Protein AF-A0A940KQU1-F1 (afdb_monomer_lite)

Sequence (142 aa):
MKNVFLFITTLLSCQILFAQDTSVLKRAPYRLVLAVDKETTFEEQINETPYLYPNRSMQMYPGETVFLEVELSGTDIVSMKAVKEITKISSTLTLKFVQNAENGIHKSMMLTVQNPFPLQLEYQAMIFPFKAKKFVNTDVYP

Secondary structure (DSSP, 8-state):
-HHHHHHHHHHHTTS------TTS-EEPPEEEEEE-SSS-EEEEEEPSEESB-TTS-B---TT-EEEEEEEEETTEEEEEEEESS-S-GGGEEEEEEEEEEETTEEEEEEEEEE--SSSPPP--EEE--TTT-S-EEE----

Foldseek 3Di:
DVVVVVVVVVVVVVPDPPPPPPQFDWDDWDWDWAQADLVDIDIDTDHTDGQADPVRDGDDDAPDKWKWFFDDDPPDTPDIGTDPDDPDLLRIKIWHWHFDDDNSHTDDIDIDIDHSDPDDDDDFDWDCDPVVNDTDTDDDDD

Structure (mmCIF, N/CA/C/O backbone):
data_AF-A0A940KQU1-F1
#
_entry.id   AF-A0A940KQU1-F1
#
loop_
_atom_site.group_PDB
_atom_site.id
_atom_site.type_symbol
_atom_site.label_atom_id
_atom_site.label_alt_id
_atom_site.label_comp_id
_atom_site.label_asym_id
_atom_site.label_entity_id
_atom_site.label_seq_id
_atom_site.pdbx_PDB_ins_code
_atom_site.Cartn_x
_atom_site.Cartn_y
_atom_site.Cartn_z
_atom_site.occupancy
_atom_site.B_iso_or_equiv
_atom_site.auth_seq_id
_atom_site.auth_comp_id
_atom_site.auth_asym_id
_atom_site.auth_atom_id
_atom_site.pdbx_PDB_model_num
ATOM 1 N N . MET A 1 1 ? -56.535 -18.047 -9.959 1.00 53.31 1 MET A N 1
ATOM 2 C CA . MET A 1 1 ? -56.183 -16.613 -10.121 1.00 53.31 1 MET A CA 1
ATOM 3 C C . MET A 1 1 ? -55.450 -16.024 -8.912 1.00 53.31 1 MET A C 1
ATOM 5 O O . MET A 1 1 ? -54.481 -15.310 -9.117 1.00 53.31 1 MET A O 1
ATOM 9 N N . LYS A 1 2 ? -55.827 -16.364 -7.668 1.00 52.28 2 LYS A N 1
ATOM 10 C CA . LYS A 1 2 ? -55.194 -15.853 -6.430 1.00 52.28 2 LYS A CA 1
ATOM 11 C C . LYS A 1 2 ? -53.684 -16.163 -6.301 1.00 52.28 2 LYS A C 1
ATOM 13 O O . LYS A 1 2 ? -52.927 -15.327 -5.830 1.00 52.28 2 LYS A O 1
ATOM 18 N N . ASN A 1 3 ? -53.239 -17.316 -6.810 1.00 54.91 3 ASN A N 1
ATOM 19 C CA . ASN A 1 3 ? -51.840 -17.760 -6.702 1.00 54.91 3 ASN A CA 1
ATOM 20 C C . ASN A 1 3 ? -50.904 -17.132 -7.755 1.00 54.91 3 ASN A C 1
ATOM 22 O O . ASN A 1 3 ? -49.701 -17.079 -7.539 1.00 54.91 3 ASN A O 1
ATOM 26 N N . VAL A 1 4 ? -51.446 -16.617 -8.867 1.00 59.41 4 VAL A N 1
ATOM 27 C CA . VAL A 1 4 ? -50.659 -15.918 -9.906 1.00 59.41 4 VAL A CA 1
ATOM 28 C C . VAL A 1 4 ? -50.326 -14.495 -9.454 1.00 59.41 4 VAL A C 1
ATOM 30 O O . VAL A 1 4 ? -49.227 -14.007 -9.690 1.00 59.41 4 VAL A O 1
ATOM 33 N N . PHE A 1 5 ? -51.248 -13.858 -8.727 1.00 57.97 5 PHE A N 1
ATOM 34 C CA . PHE A 1 5 ? -51.038 -12.524 -8.170 1.00 57.97 5 PHE A CA 1
ATOM 35 C C . PHE A 1 5 ? -49.925 -12.516 -7.110 1.00 57.97 5 PHE A C 1
ATOM 37 O O . PHE A 1 5 ? -49.100 -11.609 -7.097 1.00 57.97 5 PHE A O 1
ATOM 44 N N . LEU A 1 6 ? -49.846 -13.576 -6.291 1.00 55.41 6 LEU A N 1
ATOM 45 C CA . LEU A 1 6 ? -48.810 -13.727 -5.264 1.00 55.41 6 LEU A CA 1
ATOM 46 C C . LEU A 1 6 ? -47.401 -13.809 -5.879 1.00 55.41 6 LEU A C 1
ATOM 48 O O . LEU A 1 6 ? -46.483 -13.153 -5.392 1.00 55.41 6 LEU A O 1
ATOM 52 N N . PHE A 1 7 ? -47.257 -14.550 -6.983 1.00 57.16 7 PHE A N 1
ATOM 53 C CA . PHE A 1 7 ? -45.986 -14.7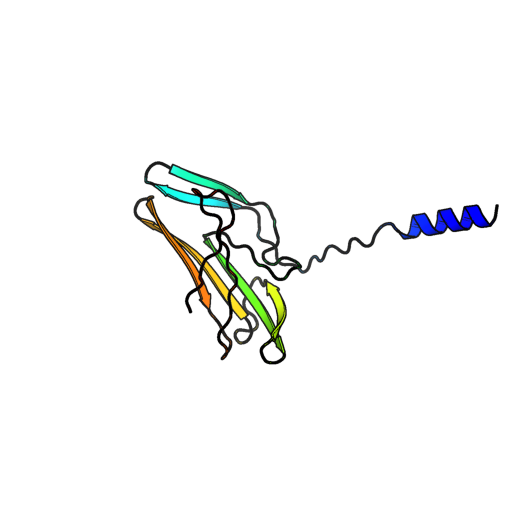40 -7.691 1.00 57.16 7 PHE A CA 1
ATOM 54 C C . PHE A 1 7 ? -45.469 -13.443 -8.333 1.00 57.16 7 PHE A C 1
ATOM 56 O O . PHE A 1 7 ? -44.276 -13.150 -8.282 1.00 57.16 7 PHE A O 1
ATOM 63 N N . ILE A 1 8 ? -46.373 -12.625 -8.884 1.00 59.09 8 ILE A N 1
ATOM 64 C CA . ILE A 1 8 ? -46.026 -11.323 -9.476 1.00 59.09 8 ILE A CA 1
ATOM 65 C C . ILE A 1 8 ? -45.571 -10.339 -8.389 1.00 59.09 8 ILE A C 1
ATOM 67 O O . ILE A 1 8 ? -44.599 -9.611 -8.589 1.00 59.09 8 ILE A O 1
ATOM 71 N N . THR A 1 9 ? -46.199 -10.361 -7.208 1.00 58.59 9 THR A N 1
ATOM 72 C CA . THR A 1 9 ? -45.769 -9.514 -6.084 1.00 58.59 9 THR A CA 1
ATOM 73 C C . THR A 1 9 ? -44.414 -9.917 -5.491 1.00 58.59 9 THR A C 1
ATOM 75 O O . THR A 1 9 ? -43.696 -9.041 -5.023 1.00 58.59 9 THR A O 1
ATOM 78 N N . THR A 1 10 ? -44.015 -11.197 -5.553 1.00 58.72 10 THR A N 1
ATOM 79 C CA . THR A 1 10 ? -42.702 -11.646 -5.033 1.00 58.72 10 THR A CA 1
ATOM 80 C C . THR A 1 10 ? -41.541 -11.339 -5.985 1.00 58.72 10 THR A C 1
ATOM 82 O O . THR A 1 10 ? -40.425 -11.095 -5.530 1.00 58.72 10 THR A O 1
ATOM 85 N N . LEU A 1 11 ? -41.782 -11.311 -7.303 1.00 55.91 11 LEU A N 1
ATOM 86 C CA . LEU A 1 11 ? -40.754 -10.925 -8.279 1.00 55.91 11 LEU A CA 1
ATOM 87 C C . LEU A 1 11 ? -40.446 -9.419 -8.256 1.00 55.91 11 LEU A C 1
ATOM 89 O O . LEU A 1 11 ? -39.313 -9.030 -8.536 1.00 55.91 11 LEU A O 1
ATOM 93 N N . LEU A 1 12 ? -41.420 -8.575 -7.893 1.00 55.09 12 LEU A N 1
ATOM 94 C CA . LEU A 1 12 ? -41.233 -7.121 -7.844 1.00 55.09 12 LEU A CA 1
ATOM 95 C C . LEU A 1 12 ? -40.420 -6.656 -6.622 1.00 55.09 12 LEU A C 1
ATOM 97 O O . LEU A 1 12 ? -39.755 -5.628 -6.691 1.00 55.09 12 LEU A O 1
ATOM 101 N N . SER A 1 13 ? -40.420 -7.420 -5.524 1.00 55.56 13 SER A N 1
ATOM 102 C CA . SER A 1 13 ? -39.665 -7.092 -4.303 1.00 55.56 13 SER A CA 1
ATOM 103 C C . SER A 1 13 ? -38.178 -7.458 -4.360 1.00 55.56 13 SER A C 1
ATOM 105 O O . SER A 1 13 ? -37.440 -7.137 -3.435 1.00 55.56 13 SER A O 1
ATOM 107 N N . CYS A 1 14 ? -37.722 -8.145 -5.413 1.00 53.66 14 CYS A N 1
ATOM 108 C CA . CYS A 1 14 ? -36.336 -8.612 -5.521 1.00 53.66 14 CYS A CA 1
ATOM 109 C C . CYS A 1 14 ? -35.413 -7.639 -6.279 1.00 53.66 14 CYS A C 1
ATOM 111 O O . CYS A 1 14 ? -34.246 -7.943 -6.523 1.00 53.66 14 CYS A O 1
ATOM 113 N N . GLN A 1 15 ? -35.927 -6.476 -6.675 1.00 55.94 15 GLN A N 1
ATOM 114 C CA . GLN A 1 15 ? -35.162 -5.442 -7.356 1.00 55.94 15 GLN A CA 1
ATOM 115 C C . GLN A 1 15 ? -34.825 -4.349 -6.332 1.00 55.94 15 GLN A C 1
ATOM 117 O O . GLN A 1 15 ? -35.716 -3.790 -5.705 1.00 55.94 15 GLN A O 1
ATOM 122 N N . ILE A 1 16 ? -33.546 -3.980 -6.254 1.00 59.50 16 ILE A N 1
ATOM 123 C CA . ILE A 1 16 ? -33.022 -2.777 -5.585 1.00 59.50 16 ILE A CA 1
ATOM 124 C C . ILE A 1 16 ? -32.721 -2.919 -4.078 1.00 59.50 16 ILE A C 1
ATOM 126 O O . ILE A 1 16 ? -33.259 -2.209 -3.237 1.00 59.50 16 ILE A O 1
ATOM 130 N N . LEU A 1 17 ? -31.721 -3.738 -3.745 1.00 48.84 17 LEU A N 1
ATOM 131 C CA . LEU A 1 17 ? -30.784 -3.402 -2.663 1.00 48.84 17 LEU A CA 1
ATOM 132 C C . LEU A 1 17 ? -29.345 -3.566 -3.168 1.00 48.84 17 LEU A C 1
ATOM 134 O O . LEU A 1 17 ? -28.564 -4.357 -2.654 1.00 48.84 17 LEU A O 1
ATOM 138 N N . PHE A 1 18 ? -28.979 -2.797 -4.196 1.00 55.56 18 PHE A N 1
ATOM 139 C CA . PHE A 1 18 ? -27.572 -2.470 -4.423 1.00 55.56 18 PHE A CA 1
ATOM 140 C C . PHE A 1 18 ? -27.236 -1.272 -3.538 1.00 55.56 18 PHE A C 1
ATOM 142 O O . PHE A 1 18 ? -27.177 -0.138 -4.008 1.00 55.56 18 PHE A O 1
ATOM 149 N N . ALA A 1 19 ? -27.065 -1.508 -2.237 1.00 51.62 19 ALA A N 1
ATOM 150 C CA . ALA A 1 19 ? -26.405 -0.530 -1.385 1.00 51.62 19 ALA A CA 1
ATOM 151 C C . ALA A 1 19 ? -24.937 -0.469 -1.833 1.00 51.62 19 ALA A C 1
ATOM 153 O O . ALA A 1 19 ? -24.110 -1.270 -1.403 1.00 51.62 19 ALA A O 1
ATOM 154 N N . GLN A 1 20 ? -24.624 0.418 -2.780 1.00 53.06 20 GLN A N 1
ATOM 155 C CA . GLN A 1 20 ? -23.238 0.770 -3.049 1.00 53.06 20 GLN A CA 1
ATOM 156 C C . GLN A 1 20 ? -22.738 1.511 -1.815 1.00 53.06 20 GLN A C 1
ATOM 158 O O . GLN A 1 20 ? -23.220 2.600 -1.511 1.00 53.06 20 GLN A O 1
ATOM 163 N N . ASP A 1 21 ? -21.820 0.893 -1.077 1.00 61.69 21 ASP A N 1
ATOM 164 C CA . ASP A 1 21 ? -21.191 1.525 0.072 1.00 61.69 21 ASP A CA 1
ATOM 165 C C . ASP A 1 21 ? -20.341 2.711 -0.410 1.00 61.69 21 ASP A C 1
ATOM 167 O O . ASP A 1 21 ? -19.203 2.564 -0.860 1.00 61.69 21 ASP A O 1
ATOM 171 N N . THR A 1 22 ? -20.926 3.908 -0.357 1.00 63.22 22 THR A N 1
ATOM 172 C CA . THR A 1 22 ? -20.265 5.164 -0.728 1.00 63.22 22 THR A CA 1
ATOM 173 C C . THR A 1 22 ? -19.213 5.592 0.293 1.00 63.22 22 THR A C 1
ATOM 175 O O . THR A 1 22 ? -18.523 6.583 0.063 1.00 63.22 22 THR A O 1
ATOM 178 N N . SER A 1 23 ? -19.087 4.890 1.426 1.00 71.25 23 SER A N 1
ATOM 179 C CA . SER A 1 23 ? -18.092 5.197 2.456 1.00 71.25 23 SER A CA 1
ATOM 180 C C . SER A 1 23 ? -16.701 4.639 2.137 1.00 71.25 23 SER A C 1
ATOM 182 O O . SER A 1 23 ? -15.717 5.062 2.751 1.00 71.25 23 SER A O 1
ATOM 184 N N . VAL A 1 24 ? -16.599 3.725 1.164 1.00 87.06 24 VAL A N 1
ATOM 185 C CA . VAL A 1 24 ? -15.324 3.134 0.754 1.00 87.06 24 VAL A CA 1
ATOM 186 C C . VAL A 1 24 ? -14.477 4.181 0.040 1.00 87.06 24 VAL A C 1
ATOM 188 O O . VAL A 1 24 ? -14.838 4.679 -1.027 1.00 87.06 24 VAL A O 1
ATOM 191 N N . LEU A 1 25 ? -13.310 4.483 0.609 1.00 93.50 25 LEU A N 1
ATOM 192 C CA . LEU A 1 25 ? -12.355 5.380 -0.023 1.00 93.50 25 LEU A CA 1
ATOM 193 C C . LEU A 1 25 ? -11.824 4.764 -1.322 1.00 93.50 25 LEU A C 1
ATOM 195 O O . LEU A 1 25 ? -11.236 3.676 -1.335 1.00 93.50 25 LEU A O 1
ATOM 199 N N . LYS A 1 26 ? -11.995 5.507 -2.413 1.00 94.62 26 LYS A N 1
ATOM 200 C CA . LYS A 1 26 ? -11.492 5.149 -3.737 1.00 94.62 26 LYS A CA 1
ATOM 201 C C . LYS A 1 26 ? -10.318 6.030 -4.137 1.00 94.62 26 LYS A C 1
ATOM 203 O O . LYS A 1 26 ? -10.251 7.202 -3.760 1.00 94.62 26 LYS A O 1
ATOM 208 N N . ARG A 1 27 ? -9.411 5.468 -4.935 1.00 94.06 27 ARG A N 1
ATOM 209 C CA . ARG A 1 27 ? -8.388 6.237 -5.642 1.00 94.06 27 ARG A CA 1
ATOM 210 C C . ARG A 1 27 ? -9.051 7.044 -6.752 1.00 94.06 27 ARG A C 1
ATOM 212 O O . ARG A 1 27 ? -9.899 6.514 -7.469 1.00 94.06 27 ARG A O 1
ATOM 219 N N . ALA A 1 28 ? -8.670 8.311 -6.885 1.00 94.12 28 ALA A N 1
ATOM 2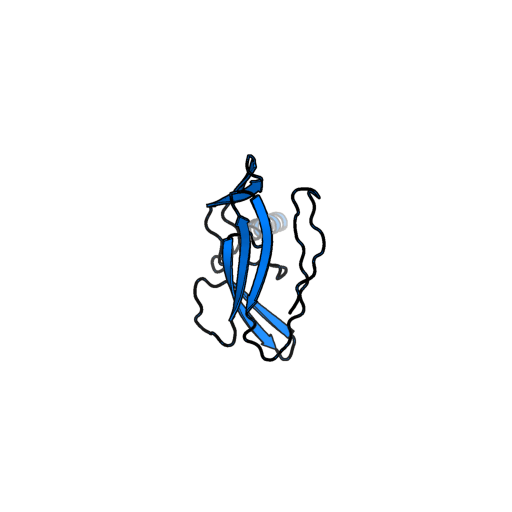20 C CA . ALA A 1 28 ? -9.050 9.105 -8.046 1.00 94.12 28 ALA A CA 1
ATOM 221 C C . ALA A 1 28 ? -8.366 8.529 -9.301 1.00 94.12 28 ALA A C 1
ATOM 223 O O . ALA A 1 28 ? -7.283 7.959 -9.171 1.00 94.12 28 ALA A O 1
ATOM 224 N N . PRO A 1 29 ? -8.943 8.667 -10.505 1.00 96.56 29 PRO A N 1
ATOM 225 C CA . PRO A 1 29 ? -8.276 8.251 -11.733 1.00 96.56 29 PRO A CA 1
ATOM 226 C C . PRO A 1 29 ? -6.967 9.017 -11.961 1.00 96.56 29 PRO A C 1
ATOM 228 O O . PRO A 1 29 ? -6.923 10.237 -11.797 1.00 96.56 29 PRO A O 1
ATOM 231 N N . TYR A 1 30 ? -5.913 8.321 -12.385 1.00 96.88 30 TYR A N 1
ATOM 232 C CA . TYR A 1 30 ? -4.638 8.945 -12.748 1.00 96.88 30 TYR A CA 1
ATOM 233 C C . TYR A 1 30 ? -3.860 8.094 -13.753 1.00 96.88 30 TYR A C 1
ATOM 235 O O . TYR A 1 30 ? -4.121 6.904 -13.926 1.00 96.88 30 TYR A O 1
ATOM 243 N N . ARG A 1 31 ? -2.891 8.719 -14.427 1.00 97.12 31 ARG A N 1
ATOM 244 C CA . ARG A 1 31 ? -1.952 8.017 -15.305 1.00 97.12 31 ARG A CA 1
ATOM 245 C C . ARG A 1 31 ? -0.751 7.556 -14.485 1.00 97.12 31 ARG A C 1
ATOM 247 O O . ARG A 1 31 ? 0.023 8.389 -14.012 1.00 97.12 31 ARG A O 1
ATOM 254 N N . LEU A 1 32 ? -0.608 6.248 -14.314 1.00 95.62 32 LEU A N 1
ATOM 255 C CA . LEU A 1 32 ? 0.578 5.641 -13.725 1.00 95.62 32 LEU A CA 1
ATOM 256 C C . LEU A 1 32 ? 1.708 5.690 -14.752 1.00 95.62 32 LEU A C 1
ATOM 258 O O . LEU A 1 32 ? 1.514 5.265 -15.885 1.00 95.62 32 LEU A O 1
ATOM 262 N N . VAL A 1 33 ? 2.873 6.196 -14.353 1.00 94.56 33 VAL A N 1
ATOM 263 C CA . VAL A 1 33 ? 4.081 6.232 -15.186 1.00 94.56 33 VAL A CA 1
ATOM 264 C C . VAL A 1 33 ? 5.232 5.669 -14.368 1.00 94.56 33 VAL A C 1
ATOM 266 O O . VAL A 1 33 ? 5.529 6.185 -13.292 1.00 94.56 33 VAL A O 1
ATOM 269 N N . LEU A 1 34 ? 5.872 4.616 -14.869 1.00 93.50 34 LEU A N 1
ATOM 270 C CA . LEU A 1 34 ? 6.994 3.952 -14.214 1.00 93.50 34 LEU A CA 1
ATOM 271 C C . LEU A 1 34 ? 8.204 3.931 -15.140 1.00 93.50 34 LEU A C 1
ATOM 273 O O . LEU A 1 34 ? 8.104 3.550 -16.305 1.00 93.50 34 LEU A O 1
ATOM 277 N N . ALA A 1 35 ? 9.365 4.279 -14.600 1.00 93.38 35 ALA A N 1
ATOM 278 C CA . ALA A 1 35 ? 10.637 4.094 -15.285 1.00 93.38 35 ALA A CA 1
ATOM 279 C C . ALA A 1 35 ? 10.938 2.595 -15.441 1.00 93.38 35 ALA A C 1
ATOM 281 O O . ALA A 1 35 ? 10.794 1.843 -14.473 1.00 93.38 35 ALA A O 1
ATOM 282 N N . VAL A 1 36 ? 11.373 2.155 -16.622 1.00 88.94 36 VAL A N 1
ATOM 283 C CA . VAL A 1 36 ? 11.856 0.783 -16.850 1.00 88.94 36 VAL A CA 1
ATOM 284 C C . VAL A 1 36 ? 13.350 0.845 -17.156 1.00 88.94 36 VAL A C 1
ATOM 286 O O . VAL A 1 36 ? 14.162 0.340 -16.376 1.00 88.94 36 VAL A O 1
ATOM 289 N N . ASP A 1 37 ? 13.720 1.565 -18.210 1.00 90.31 37 ASP A N 1
ATOM 290 C CA . ASP A 1 37 ? 15.096 1.904 -18.568 1.00 90.31 37 ASP A CA 1
ATOM 291 C C . ASP A 1 37 ? 15.156 3.301 -19.216 1.00 90.31 37 ASP A C 1
ATOM 293 O O . ASP A 1 37 ? 14.171 4.034 -19.230 1.00 90.31 37 ASP A O 1
ATOM 297 N N . LYS A 1 38 ? 16.325 3.696 -19.736 1.00 89.44 38 LYS A N 1
ATOM 298 C CA . LYS A 1 38 ? 16.538 5.042 -20.296 1.00 89.44 38 LYS A CA 1
ATOM 299 C C . LYS A 1 38 ? 15.592 5.398 -21.446 1.00 89.44 38 LYS A C 1
ATOM 301 O O . LYS A 1 38 ? 15.395 6.584 -21.696 1.00 89.44 38 LYS A O 1
ATOM 306 N N . GLU A 1 39 ? 15.080 4.405 -22.165 1.00 89.94 39 GLU A N 1
ATOM 307 C CA . GLU A 1 39 ? 14.300 4.602 -23.388 1.00 89.94 39 GLU A CA 1
ATOM 308 C C . GLU A 1 39 ? 12.835 4.209 -23.201 1.00 89.94 39 GLU A C 1
ATOM 310 O O . GLU A 1 39 ? 11.971 4.682 -23.940 1.00 89.94 39 GLU A O 1
ATOM 315 N N . THR A 1 40 ? 12.542 3.365 -22.208 1.00 90.44 40 THR A N 1
ATOM 316 C CA . THR A 1 40 ? 11.212 2.806 -21.996 1.00 90.44 40 THR A CA 1
ATOM 317 C C . THR A 1 40 ? 10.618 3.208 -20.651 1.00 90.44 40 THR A C 1
ATOM 319 O O . THR A 1 40 ? 11.207 3.061 -19.575 1.00 90.44 40 THR A O 1
ATOM 322 N N . THR A 1 41 ? 9.379 3.685 -20.718 1.00 92.69 41 THR A N 1
ATOM 323 C CA . THR A 1 41 ? 8.493 3.848 -19.571 1.00 92.69 41 THR A CA 1
ATOM 324 C C . THR A 1 41 ? 7.324 2.890 -19.708 1.00 92.69 41 THR A C 1
ATOM 326 O O . THR A 1 41 ? 6.860 2.579 -20.806 1.00 92.69 41 THR A O 1
ATOM 329 N N . PHE A 1 42 ? 6.841 2.404 -18.573 1.00 90.94 42 PHE A N 1
ATOM 330 C CA . PHE A 1 42 ? 5.526 1.802 -18.516 1.00 90.94 42 PHE A CA 1
ATOM 331 C C . PHE A 1 42 ? 4.498 2.871 -18.190 1.00 90.94 42 PHE A C 1
ATOM 333 O O . PHE A 1 42 ? 4.705 3.668 -17.273 1.00 90.94 42 PHE A O 1
ATOM 340 N N . GLU A 1 43 ? 3.374 2.834 -18.894 1.00 94.62 43 GLU A N 1
ATOM 341 C CA . GLU A 1 43 ? 2.246 3.702 -18.620 1.00 94.62 43 GLU A CA 1
ATOM 342 C C . GLU A 1 43 ? 0.943 2.914 -18.586 1.00 94.62 43 GLU A C 1
ATOM 344 O O . GLU A 1 43 ? 0.699 2.056 -19.436 1.00 94.62 43 GLU A O 1
ATOM 349 N N . GLU A 1 44 ? 0.089 3.239 -17.622 1.00 93.62 44 GLU A N 1
ATOM 350 C CA . GLU A 1 44 ? -1.253 2.675 -17.527 1.00 93.62 44 GLU A CA 1
ATOM 351 C C . GLU A 1 44 ? -2.235 3.716 -16.999 1.00 93.62 44 GLU A C 1
ATOM 353 O O . GLU A 1 44 ? -1.928 4.498 -16.096 1.00 93.62 44 GLU A O 1
ATOM 358 N N . GLN A 1 45 ? -3.439 3.730 -17.569 1.00 97.31 45 GLN A N 1
ATOM 359 C CA . GLN A 1 45 ? -4.530 4.533 -17.041 1.00 97.31 45 GLN A CA 1
ATOM 360 C C . GLN A 1 45 ? -5.192 3.779 -15.890 1.00 97.31 45 GLN A C 1
ATOM 362 O O . GLN A 1 45 ? -5.894 2.791 -16.102 1.00 97.31 45 GLN A O 1
ATOM 367 N N . ILE A 1 46 ? -5.014 4.281 -14.672 1.00 96.38 46 ILE A N 1
ATOM 368 C CA . ILE A 1 46 ? -5.688 3.749 -13.494 1.00 96.38 46 ILE A CA 1
ATOM 369 C C . ILE A 1 46 ? -7.047 4.433 -13.380 1.00 96.38 46 ILE A C 1
ATOM 371 O O . ILE A 1 46 ? -7.147 5.660 -13.295 1.00 96.38 46 ILE A O 1
ATOM 375 N N . ASN A 1 47 ? -8.107 3.630 -13.422 1.00 96.44 47 ASN A N 1
ATOM 376 C CA . ASN A 1 47 ? -9.478 4.097 -13.239 1.00 96.44 47 ASN A CA 1
ATOM 377 C C . ASN A 1 47 ? -9.823 4.220 -11.750 1.00 96.44 47 ASN A C 1
ATOM 379 O O . ASN A 1 47 ? -9.160 3.635 -10.886 1.00 96.44 47 ASN A O 1
ATOM 383 N N . GLU A 1 48 ? -10.906 4.941 -11.453 1.00 95.31 48 GLU A N 1
ATOM 384 C CA . GLU A 1 48 ? -11.432 5.035 -10.091 1.00 95.31 48 GLU A CA 1
ATOM 385 C C . GLU A 1 48 ? -11.713 3.636 -9.540 1.00 95.31 48 GLU A C 1
ATOM 387 O O . GLU A 1 48 ? -12.507 2.875 -10.092 1.00 95.31 48 GLU A O 1
ATOM 392 N N . THR A 1 49 ? -11.051 3.294 -8.441 1.00 94.69 49 THR A N 1
ATOM 393 C CA . THR A 1 49 ? -11.120 1.957 -7.849 1.00 94.69 49 THR A CA 1
ATOM 394 C C . THR A 1 49 ? -10.887 2.032 -6.334 1.00 94.69 49 THR A C 1
ATOM 396 O O . THR A 1 49 ? -10.179 2.920 -5.862 1.00 94.69 49 THR A O 1
ATOM 399 N N . PRO A 1 50 ? -11.477 1.146 -5.519 1.00 95.06 50 PRO A N 1
ATOM 400 C CA . PRO A 1 50 ? -11.207 1.106 -4.080 1.00 95.06 50 PRO A CA 1
ATOM 401 C C . PRO A 1 50 ? -9.736 0.821 -3.757 1.00 95.06 50 PRO A C 1
ATOM 403 O O . PRO A 1 50 ? -9.085 0.039 -4.456 1.00 95.06 50 PRO A O 1
ATOM 406 N N . TYR A 1 51 ? -9.223 1.404 -2.669 1.00 95.19 51 TYR A N 1
ATOM 407 C CA . TYR A 1 51 ? -7.929 0.985 -2.113 1.00 95.19 51 TYR A CA 1
ATOM 408 C C . TYR A 1 51 ? -8.027 -0.376 -1.416 1.00 95.19 51 TYR A C 1
ATOM 410 O O . TYR A 1 51 ? -7.168 -1.234 -1.611 1.00 95.19 51 TYR A O 1
ATOM 418 N N . LEU A 1 52 ? -9.091 -0.564 -0.631 1.00 94.12 52 LEU A N 1
ATOM 419 C CA . LEU A 1 52 ? -9.374 -1.767 0.146 1.00 94.12 52 LEU A CA 1
ATOM 420 C C . LEU A 1 52 ? -10.569 -2.514 -0.460 1.00 94.12 52 LEU A C 1
ATOM 422 O O . LEU A 1 52 ? -11.620 -1.917 -0.702 1.00 94.12 52 LEU A O 1
ATOM 426 N N . TYR A 1 53 ? -10.411 -3.814 -0.686 1.00 91.38 53 TYR A N 1
ATOM 427 C CA . TYR A 1 53 ? -11.446 -4.688 -1.234 1.00 91.38 53 TYR A CA 1
ATOM 428 C C . TYR A 1 53 ? -12.234 -5.412 -0.124 1.00 91.38 53 TYR A C 1
ATOM 430 O O . TYR A 1 53 ? -11.730 -5.564 0.991 1.00 91.38 53 TYR A O 1
ATOM 438 N N . PRO A 1 54 ? -13.448 -5.932 -0.411 1.00 87.81 54 PRO A N 1
ATOM 439 C CA . PRO A 1 54 ? -14.286 -6.610 0.589 1.00 87.81 54 PRO A CA 1
ATOM 440 C C . PRO A 1 54 ? -13.629 -7.822 1.264 1.00 87.81 54 PRO A C 1
ATOM 442 O O . PRO A 1 54 ? -13.924 -8.137 2.412 1.00 87.81 54 PRO A O 1
ATOM 445 N N . ASN A 1 55 ? -12.700 -8.485 0.572 1.00 89.19 55 ASN A N 1
ATOM 446 C CA . ASN A 1 55 ? -11.910 -9.594 1.109 1.00 89.19 55 ASN A CA 1
ATOM 447 C C . ASN A 1 55 ? -10.745 -9.134 2.003 1.00 89.19 55 ASN A C 1
ATOM 449 O O . ASN A 1 55 ? -9.843 -9.931 2.252 1.00 89.19 55 ASN A O 1
ATOM 453 N N . ARG A 1 56 ? -10.730 -7.865 2.443 1.00 87.69 56 ARG A N 1
ATOM 454 C CA . ARG A 1 56 ? -9.689 -7.278 3.298 1.00 87.69 56 ARG A CA 1
ATOM 455 C C . ARG A 1 56 ? -8.307 -7.179 2.639 1.00 87.69 56 ARG A C 1
ATOM 457 O O . ARG A 1 56 ? -7.333 -6.881 3.319 1.00 87.69 56 ARG A O 1
ATOM 464 N N . SER A 1 57 ? -8.220 -7.376 1.322 1.00 91.75 57 SER A N 1
ATOM 465 C CA . SER A 1 57 ? -6.987 -7.152 0.564 1.00 91.75 57 SER A CA 1
ATOM 466 C C . SER A 1 57 ? -6.874 -5.701 0.099 1.00 91.75 57 SER A C 1
ATOM 468 O O . SER A 1 57 ? -7.877 -5.043 -0.187 1.00 91.75 57 SER A O 1
ATOM 470 N N . MET A 1 58 ? -5.642 -5.208 0.007 1.00 93.06 58 MET A N 1
ATOM 471 C CA . MET A 1 58 ? -5.324 -3.882 -0.515 1.00 93.06 58 MET A CA 1
ATOM 472 C C . MET A 1 58 ? -4.505 -4.023 -1.795 1.00 93.06 58 MET A C 1
ATOM 474 O O . MET A 1 58 ? -3.592 -4.844 -1.866 1.00 93.06 58 MET A O 1
ATOM 478 N N . GLN A 1 59 ? -4.813 -3.197 -2.792 1.00 93.81 59 GLN A N 1
ATOM 479 C CA . GLN A 1 59 ? -3.969 -3.035 -3.974 1.00 93.81 59 GLN A CA 1
ATOM 480 C C . GLN A 1 59 ? -3.314 -1.663 -3.930 1.00 93.81 59 GLN A C 1
ATOM 482 O O . GLN A 1 59 ? -3.991 -0.663 -3.688 1.00 93.81 59 GLN A O 1
ATOM 487 N N . MET A 1 60 ? -2.011 -1.631 -4.194 1.00 94.31 60 MET A N 1
ATOM 488 C CA . MET A 1 60 ? -1.238 -0.400 -4.271 1.00 94.31 60 MET A CA 1
ATOM 489 C C . MET A 1 60 ? -0.447 -0.337 -5.572 1.00 94.31 60 MET A C 1
ATOM 491 O O . MET A 1 60 ? 0.058 -1.352 -6.058 1.00 94.31 60 MET A O 1
ATOM 495 N N . TYR A 1 61 ? -0.299 0.872 -6.091 1.00 95.25 61 TYR A N 1
ATOM 496 C CA . TYR A 1 61 ? 0.560 1.206 -7.218 1.00 95.25 61 TYR A CA 1
ATOM 497 C C . TYR A 1 61 ? 1.725 2.089 -6.750 1.00 95.25 61 TYR A C 1
ATOM 499 O O . TYR A 1 61 ? 1.593 2.820 -5.763 1.00 95.25 61 TYR A O 1
ATOM 507 N N . PRO A 1 62 ? 2.890 2.046 -7.422 1.00 94.06 62 PRO A N 1
ATOM 508 C CA . PRO A 1 62 ? 4.005 2.897 -7.032 1.00 94.06 62 PRO A CA 1
ATOM 509 C C . PRO A 1 62 ? 3.633 4.384 -7.134 1.00 94.06 62 PRO A C 1
ATOM 511 O O . PRO A 1 62 ? 2.993 4.812 -8.092 1.00 94.06 62 PRO A O 1
ATOM 514 N N . GLY A 1 63 ? 4.054 5.162 -6.139 1.00 94.31 63 GLY A N 1
ATOM 515 C CA . GLY A 1 63 ? 3.692 6.566 -5.943 1.00 94.31 63 GLY A CA 1
ATOM 516 C C . GLY A 1 63 ? 2.574 6.781 -4.918 1.00 94.31 63 GLY A C 1
ATOM 517 O O . GLY A 1 63 ? 2.395 7.906 -4.453 1.00 94.31 63 GLY A O 1
ATOM 518 N N . GLU A 1 64 ? 1.846 5.733 -4.522 1.00 96.12 64 GLU A N 1
ATOM 519 C CA . GLU A 1 64 ? 0.736 5.860 -3.577 1.00 96.12 64 GLU A CA 1
ATOM 520 C C . GLU A 1 64 ? 1.205 5.893 -2.110 1.00 96.12 64 GLU A C 1
ATOM 522 O O . GLU A 1 64 ? 2.113 5.169 -1.688 1.00 96.12 64 GLU A O 1
ATOM 527 N N . THR A 1 65 ? 0.525 6.724 -1.313 1.00 96.75 65 THR A N 1
ATOM 528 C CA . THR A 1 65 ? 0.513 6.655 0.155 1.00 96.75 65 THR A CA 1
ATOM 529 C C . THR A 1 65 ? -0.918 6.400 0.606 1.00 96.75 65 THR A C 1
ATOM 531 O O . THR A 1 65 ? -1.821 7.137 0.211 1.00 96.75 65 THR A O 1
ATOM 534 N N . VAL A 1 66 ? -1.127 5.367 1.417 1.00 96.75 66 VAL A N 1
ATOM 535 C CA . VAL A 1 66 ? -2.444 4.962 1.918 1.00 96.75 66 VAL A CA 1
ATOM 536 C C . VAL A 1 66 ? -2.414 4.921 3.439 1.00 96.75 66 VAL A C 1
ATOM 538 O O . VAL A 1 66 ? -1.506 4.346 4.039 1.00 96.75 66 VAL A O 1
ATOM 541 N N . PHE A 1 67 ? -3.435 5.509 4.056 1.00 97.44 67 PHE A N 1
ATOM 542 C CA . PHE A 1 67 ? -3.669 5.425 5.492 1.00 97.44 67 PHE A CA 1
ATOM 543 C C . PHE A 1 67 ? -4.779 4.417 5.753 1.00 97.44 67 PHE A C 1
ATOM 545 O O . PHE A 1 67 ? -5.873 4.530 5.196 1.00 97.44 67 PHE A O 1
ATOM 552 N N . LEU A 1 68 ? -4.492 3.422 6.582 1.00 96.25 68 LEU A N 1
ATOM 553 C CA . LEU A 1 68 ? -5.415 2.343 6.898 1.00 96.25 68 LEU A CA 1
ATOM 554 C C . LEU A 1 68 ? -5.712 2.376 8.394 1.00 96.25 68 LEU A C 1
ATOM 556 O O . LEU A 1 68 ? -4.866 2.013 9.207 1.00 96.25 68 LEU A O 1
ATOM 560 N N . GLU A 1 69 ? -6.905 2.835 8.755 1.00 96.31 69 GLU A N 1
ATOM 561 C CA . GLU A 1 69 ? -7.426 2.684 10.110 1.00 96.31 69 GLU A CA 1
ATOM 562 C C . GLU A 1 69 ? -7.764 1.214 10.353 1.00 96.31 69 GLU A C 1
ATOM 564 O O . GLU A 1 69 ? -8.448 0.582 9.545 1.00 96.31 69 GLU A O 1
ATOM 569 N N . VAL A 1 70 ? -7.260 0.674 11.456 1.00 95.56 70 VAL A N 1
ATOM 570 C CA . VAL A 1 70 ? -7.390 -0.734 11.824 1.00 95.56 70 VAL A CA 1
ATOM 571 C C . VAL A 1 70 ? -7.955 -0.824 13.234 1.00 95.56 70 VAL A C 1
ATOM 573 O O . VAL A 1 70 ? -7.464 -0.174 14.157 1.00 95.56 70 VAL A O 1
ATOM 576 N N . GLU A 1 71 ? -8.975 -1.660 13.403 1.00 95.06 71 GLU A N 1
ATOM 577 C CA . GLU A 1 71 ? -9.497 -2.025 14.718 1.00 95.06 71 GLU A CA 1
ATOM 578 C C . GLU A 1 71 ? -9.017 -3.430 15.070 1.00 95.06 71 GLU A C 1
ATOM 580 O O . GLU A 1 71 ? -9.158 -4.368 14.275 1.00 95.06 71 GLU A O 1
ATOM 585 N N . LEU A 1 72 ? -8.455 -3.562 16.271 1.00 94.19 72 LEU A N 1
ATOM 586 C CA . LEU A 1 72 ? -7.948 -4.819 16.804 1.00 94.19 72 LEU A CA 1
ATOM 587 C C . LEU A 1 72 ? -8.867 -5.353 17.902 1.00 94.19 72 LEU A C 1
ATOM 589 O O . LEU A 1 72 ? -9.359 -4.594 18.738 1.00 94.19 72 LEU A O 1
ATOM 593 N N . SER A 1 73 ? -9.030 -6.671 17.936 1.00 94.75 73 SER A N 1
ATOM 594 C CA . SER A 1 73 ? -9.565 -7.406 19.081 1.00 94.75 73 SER A CA 1
ATOM 595 C C . SER A 1 73 ? -8.503 -8.400 19.538 1.00 94.75 73 SER A C 1
ATOM 597 O O . SER A 1 73 ? -8.345 -9.468 18.954 1.00 94.75 73 SER A O 1
ATOM 599 N N . GLY A 1 74 ? -7.731 -8.028 20.561 1.00 92.69 74 GLY A N 1
ATOM 600 C CA . GLY A 1 74 ? -6.533 -8.778 20.939 1.00 92.69 74 GLY A CA 1
ATOM 601 C C . GLY A 1 74 ? -5.458 -8.664 19.856 1.00 92.69 74 GLY A C 1
ATOM 602 O O . GLY A 1 74 ? -4.988 -7.563 19.576 1.00 92.69 74 GLY A O 1
ATOM 603 N N . THR A 1 75 ? -5.077 -9.792 19.259 1.00 92.62 75 THR A N 1
ATOM 604 C CA . THR A 1 75 ? -4.105 -9.865 18.153 1.00 92.62 75 THR A CA 1
ATOM 605 C C . THR A 1 75 ? -4.754 -9.820 16.771 1.00 92.62 75 THR A C 1
ATOM 607 O O . THR A 1 75 ? -4.046 -9.705 15.775 1.00 92.62 75 THR A O 1
ATOM 610 N N . ASP A 1 76 ? -6.084 -9.899 16.699 1.00 93.00 76 ASP A N 1
ATOM 611 C CA . ASP A 1 76 ? -6.799 -10.058 15.437 1.00 93.00 76 ASP A CA 1
ATOM 612 C C . ASP A 1 76 ? -7.295 -8.723 14.887 1.00 93.00 76 ASP A C 1
ATOM 614 O O . ASP A 1 76 ? -7.891 -7.910 15.601 1.00 93.00 76 ASP A O 1
ATOM 618 N N . ILE A 1 77 ? -7.122 -8.529 13.580 1.00 92.81 77 ILE A N 1
ATOM 619 C CA . ILE A 1 77 ? -7.724 -7.416 12.846 1.00 92.81 77 ILE A CA 1
ATOM 620 C C . ILE A 1 77 ? -9.212 -7.709 12.625 1.00 92.81 77 ILE A C 1
ATOM 622 O O . ILE A 1 77 ? -9.587 -8.574 11.823 1.00 92.81 77 ILE A O 1
ATOM 626 N N . VAL A 1 78 ? -10.083 -6.957 13.298 1.00 93.56 78 VAL A N 1
ATOM 627 C CA . VAL A 1 78 ? -11.542 -7.114 13.167 1.00 93.56 78 VAL A CA 1
ATOM 628 C C . VAL A 1 78 ? -12.138 -6.189 12.114 1.00 93.56 78 VAL A C 1
ATOM 630 O O . VAL A 1 78 ? -13.096 -6.587 11.447 1.00 93.56 78 VAL A O 1
ATOM 633 N N . SER A 1 79 ? -11.536 -5.016 11.899 1.00 92.12 79 SER A N 1
ATOM 634 C CA . SER A 1 79 ? -11.977 -4.030 10.909 1.00 92.12 79 SER A CA 1
ATOM 635 C C . SER A 1 79 ? -10.794 -3.301 10.276 1.00 92.12 79 SER A C 1
ATOM 637 O O . SER A 1 79 ? -9.763 -3.096 10.917 1.00 92.12 79 SER A O 1
ATOM 639 N N . MET A 1 80 ? -10.957 -2.906 9.012 1.00 93.62 80 MET A N 1
ATOM 640 C CA . MET A 1 80 ? -9.999 -2.093 8.267 1.00 93.62 80 MET A CA 1
ATOM 641 C C . MET A 1 80 ? -10.730 -1.072 7.406 1.00 93.62 80 MET A C 1
ATOM 643 O O . MET A 1 80 ? -11.714 -1.403 6.741 1.00 93.62 80 MET A O 1
ATOM 647 N N . LYS A 1 81 ? -10.219 0.157 7.378 1.00 94.19 81 LYS A N 1
ATOM 648 C CA . LYS A 1 81 ? -10.793 1.256 6.605 1.00 94.19 81 LYS A CA 1
ATOM 649 C C . LYS A 1 81 ? -9.699 2.150 6.039 1.00 94.19 81 LYS A C 1
ATOM 651 O O . LYS A 1 81 ? -8.908 2.722 6.782 1.00 94.19 81 LYS A O 1
ATOM 656 N N . ALA A 1 82 ? -9.666 2.298 4.718 1.00 95.44 82 ALA A N 1
ATOM 657 C CA . ALA A 1 82 ? -8.800 3.286 4.086 1.00 95.44 82 ALA A CA 1
ATOM 658 C C . ALA A 1 82 ? -9.353 4.698 4.341 1.00 95.44 82 ALA A C 1
ATOM 660 O O . ALA A 1 82 ? -10.548 4.942 4.144 1.00 95.44 82 ALA A O 1
ATOM 661 N N . VAL A 1 83 ? -8.497 5.622 4.777 1.00 95.38 83 VAL A N 1
ATOM 662 C CA . VAL A 1 83 ? -8.872 7.001 5.121 1.00 95.38 83 VAL A CA 1
ATOM 663 C C . VAL A 1 83 ? -7.997 8.019 4.396 1.00 95.38 83 VAL A C 1
ATOM 665 O O . VAL A 1 83 ? -6.865 7.738 4.013 1.00 95.38 83 VAL A O 1
ATOM 668 N N . LYS A 1 84 ? -8.554 9.211 4.156 1.00 94.25 84 LYS A N 1
ATOM 669 C CA . LYS A 1 84 ? -7.873 10.285 3.416 1.00 94.25 84 LYS A CA 1
ATOM 670 C C . LYS A 1 84 ? -6.801 10.982 4.257 1.00 94.25 84 LYS A C 1
ATOM 672 O O . LYS A 1 84 ? -5.806 11.451 3.717 1.00 94.25 84 LYS A O 1
ATOM 677 N N . GLU A 1 85 ? -7.018 11.049 5.564 1.00 95.00 85 GLU A N 1
ATOM 678 C CA . GLU A 1 85 ? -6.148 11.717 6.525 1.00 95.00 85 GLU A CA 1
ATOM 679 C C . GLU A 1 85 ? -6.126 10.943 7.843 1.00 95.00 85 GLU A C 1
ATOM 681 O O . GLU A 1 85 ? -7.066 10.216 8.167 1.00 95.00 85 GLU A O 1
ATOM 686 N N . ILE A 1 86 ? -5.036 11.088 8.595 1.00 96.12 86 ILE A N 1
ATOM 687 C CA . ILE A 1 86 ? -4.850 10.396 9.869 1.00 96.12 86 ILE A CA 1
ATOM 688 C C . ILE A 1 86 ? -5.574 11.177 10.965 1.00 96.12 86 ILE A C 1
ATOM 690 O O . ILE A 1 86 ? -5.116 12.240 11.377 1.00 96.12 86 ILE A O 1
ATOM 694 N N . THR A 1 87 ? -6.674 10.622 11.477 1.00 95.06 87 THR A N 1
ATOM 695 C CA . THR A 1 87 ? -7.376 11.178 12.649 1.00 95.06 87 THR A CA 1
ATOM 696 C C . THR A 1 87 ? -6.999 10.468 13.955 1.00 95.06 87 THR A C 1
ATOM 698 O O . THR A 1 87 ? -7.087 11.060 15.030 1.00 95.06 87 THR A O 1
ATOM 701 N N . LYS A 1 88 ? -6.532 9.211 13.872 1.00 94.62 88 LYS A N 1
ATOM 702 C CA . LYS A 1 88 ? -6.194 8.348 15.015 1.00 94.62 88 LYS A CA 1
ATOM 703 C C . LYS A 1 88 ? -4.838 7.660 14.828 1.00 94.62 88 LYS A C 1
ATOM 705 O O . LYS A 1 88 ? -4.763 6.498 14.448 1.00 94.62 88 LYS A O 1
ATOM 710 N N . ILE A 1 89 ? -3.753 8.364 15.149 1.00 94.62 89 ILE A N 1
ATOM 711 C CA . ILE A 1 89 ? -2.369 7.897 14.920 1.00 94.62 89 ILE A CA 1
ATOM 712 C C . ILE A 1 89 ? -2.106 6.495 15.499 1.00 94.62 89 ILE A C 1
ATOM 714 O O . ILE A 1 89 ? -1.479 5.671 14.842 1.00 94.62 89 ILE A O 1
ATOM 718 N N . SER A 1 90 ? -2.611 6.196 16.700 1.00 96.06 90 SER A N 1
ATOM 719 C CA . SER A 1 90 ? -2.380 4.914 17.386 1.00 96.06 90 SER A CA 1
ATOM 720 C C . SER A 1 90 ? -3.091 3.711 16.756 1.00 96.06 90 SER A C 1
ATOM 722 O O . SER A 1 90 ? -2.828 2.580 17.154 1.00 96.06 90 SER A O 1
ATOM 724 N N . SER A 1 91 ? -3.991 3.935 15.797 1.00 96.50 91 SER A N 1
ATOM 725 C CA . SER A 1 91 ? -4.751 2.887 15.110 1.00 96.50 91 SER A CA 1
ATOM 726 C C . SER A 1 91 ? -4.665 2.994 13.588 1.00 96.50 91 SER A C 1
ATOM 728 O O . SER A 1 91 ? -5.500 2.423 12.892 1.00 96.50 91 SER A O 1
ATOM 730 N N . THR A 1 92 ? -3.700 3.747 13.053 1.00 97.69 92 THR A N 1
ATOM 731 C CA . THR A 1 92 ? -3.562 3.961 11.608 1.00 97.69 92 THR A CA 1
ATOM 732 C C . THR A 1 92 ? -2.222 3.453 11.091 1.00 97.69 92 THR A C 1
ATOM 734 O O . THR A 1 92 ? -1.170 4.004 11.410 1.00 97.69 92 THR A O 1
ATOM 737 N N . LEU A 1 93 ? -2.263 2.433 10.233 1.00 95.94 93 LEU A N 1
ATOM 738 C CA . LEU A 1 93 ? -1.116 2.034 9.423 1.00 95.94 93 LEU A CA 1
ATOM 739 C C . LEU A 1 93 ? -0.880 3.060 8.321 1.00 95.94 93 LEU A C 1
ATOM 741 O O 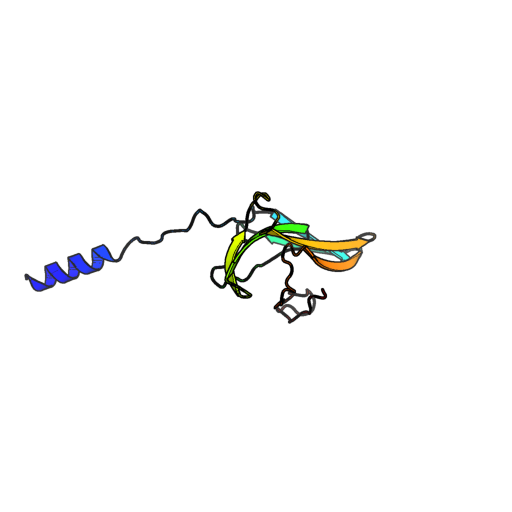. LEU A 1 93 ? -1.824 3.493 7.658 1.00 95.94 93 LEU A O 1
ATOM 745 N N . THR A 1 94 ? 0.384 3.405 8.087 1.00 96.69 94 THR A N 1
ATOM 746 C CA . THR A 1 94 ? 0.773 4.194 6.913 1.00 96.69 94 THR A CA 1
ATO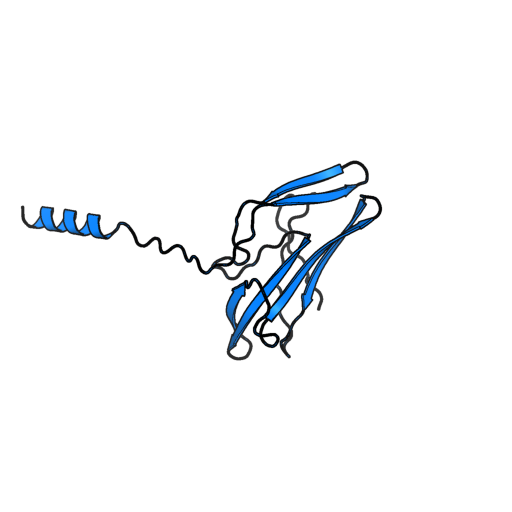M 747 C C . THR A 1 94 ? 1.537 3.306 5.949 1.00 96.69 94 THR A C 1
ATOM 749 O O . THR A 1 94 ? 2.621 2.827 6.275 1.00 96.69 94 THR A O 1
ATOM 752 N N . LEU A 1 95 ? 0.974 3.089 4.763 1.00 95.12 95 LEU A N 1
ATOM 753 C CA . LEU A 1 95 ? 1.597 2.323 3.693 1.00 95.12 95 LEU A CA 1
ATOM 754 C C . LEU A 1 95 ? 2.067 3.283 2.606 1.00 95.12 95 LEU A C 1
ATOM 756 O O . LEU A 1 95 ? 1.293 4.110 2.127 1.00 95.12 95 LEU A O 1
ATOM 760 N N . LYS A 1 96 ? 3.325 3.168 2.191 1.00 95.81 96 LYS A N 1
ATOM 761 C CA . LYS A 1 96 ? 3.907 3.989 1.128 1.00 95.81 96 LYS A CA 1
ATOM 762 C C . LYS A 1 96 ? 4.608 3.092 0.126 1.00 95.81 96 LYS A C 1
ATOM 764 O O . LYS A 1 96 ? 5.561 2.408 0.490 1.00 95.81 96 LYS A O 1
ATOM 769 N N . PHE A 1 97 ? 4.166 3.113 -1.127 1.00 94.12 97 PHE A N 1
ATOM 770 C CA . PHE A 1 97 ? 4.777 2.317 -2.186 1.00 94.12 97 PHE A CA 1
ATOM 771 C C . PHE A 1 97 ? 5.518 3.224 -3.161 1.00 94.12 97 PHE A C 1
ATOM 773 O O . PHE A 1 97 ? 4.924 4.123 -3.747 1.00 94.12 97 PHE A O 1
ATOM 780 N N . VAL A 1 98 ? 6.826 3.031 -3.325 1.00 94.12 98 VAL A N 1
ATOM 781 C CA . VAL A 1 98 ? 7.686 3.940 -4.097 1.00 94.12 98 VAL A CA 1
ATOM 782 C C . VAL A 1 98 ? 8.489 3.171 -5.130 1.00 94.12 98 VAL A C 1
ATOM 784 O O . VAL A 1 98 ? 9.086 2.141 -4.820 1.00 94.12 98 VAL A O 1
ATOM 787 N N . GLN A 1 99 ? 8.556 3.718 -6.344 1.00 93.12 99 GLN A N 1
ATOM 788 C CA . GLN A 1 99 ? 9.592 3.359 -7.300 1.00 93.12 99 GLN A CA 1
ATOM 789 C C . GLN A 1 99 ? 10.825 4.226 -7.058 1.00 93.12 99 GLN A C 1
ATOM 791 O O . GLN A 1 99 ? 10.751 5.451 -7.142 1.00 93.12 99 GLN A O 1
ATOM 796 N N . ASN A 1 100 ? 11.968 3.589 -6.830 1.00 94.12 100 ASN A N 1
ATOM 797 C CA . ASN A 1 100 ? 13.257 4.254 -6.918 1.00 94.12 100 ASN A CA 1
ATOM 798 C C . ASN A 1 100 ? 13.784 4.075 -8.342 1.00 94.12 100 ASN A C 1
ATOM 800 O O . ASN A 1 100 ? 14.006 2.948 -8.803 1.00 94.12 100 ASN A O 1
ATOM 804 N N . ALA A 1 101 ? 13.969 5.191 -9.037 1.00 92.88 101 ALA A N 1
ATOM 805 C CA . ALA A 1 101 ? 14.555 5.240 -10.364 1.00 92.88 101 ALA A CA 1
ATOM 806 C C . ALA A 1 101 ? 15.656 6.301 -10.400 1.00 92.88 101 ALA A C 1
ATOM 808 O O . ALA A 1 101 ? 15.544 7.349 -9.768 1.00 92.88 101 ALA A O 1
ATOM 809 N N . GLU A 1 102 ? 16.719 6.029 -11.147 1.00 94.12 102 GLU A N 1
ATOM 810 C CA . GLU A 1 102 ? 17.869 6.920 -11.284 1.00 94.12 102 GLU A CA 1
ATOM 811 C C . GLU A 1 102 ? 18.163 7.106 -12.770 1.00 94.12 102 GLU A C 1
ATOM 813 O O . GLU A 1 102 ? 18.338 6.123 -13.492 1.00 94.12 102 GLU A O 1
ATOM 818 N N . ASN A 1 103 ? 18.199 8.355 -13.243 1.00 90.94 103 ASN A N 1
ATOM 819 C CA . ASN A 1 103 ? 18.402 8.685 -14.660 1.00 90.94 103 ASN A CA 1
ATOM 820 C C . ASN A 1 103 ? 17.444 7.930 -15.607 1.00 90.94 103 ASN A C 1
ATOM 822 O O . ASN A 1 103 ? 17.861 7.430 -16.650 1.00 90.94 103 ASN A O 1
ATOM 826 N N . GLY A 1 104 ? 16.173 7.797 -15.208 1.00 86.06 104 GLY A N 1
ATOM 827 C CA . GLY A 1 104 ? 15.150 7.068 -15.967 1.00 86.06 104 GLY A CA 1
ATOM 828 C C . GLY A 1 104 ? 15.253 5.542 -15.884 1.00 86.06 104 GLY A C 1
ATOM 829 O O . GLY A 1 104 ? 14.442 4.853 -16.481 1.00 86.06 104 GLY A O 1
ATOM 830 N N . ILE A 1 105 ? 16.204 4.987 -15.128 1.00 91.25 105 ILE A N 1
ATOM 831 C CA . ILE A 1 105 ? 16.389 3.538 -15.007 1.00 91.25 105 ILE A CA 1
ATOM 832 C C . ILE A 1 105 ? 15.780 3.041 -13.703 1.00 91.25 105 ILE A C 1
ATOM 834 O O . ILE A 1 105 ? 16.089 3.563 -12.628 1.00 91.25 105 ILE A O 1
ATOM 838 N N . HIS A 1 106 ? 14.966 1.989 -13.789 1.00 91.31 106 HIS A N 1
ATOM 839 C CA . HIS A 1 106 ? 14.443 1.305 -12.614 1.00 91.31 106 HIS A CA 1
ATOM 840 C C . HIS A 1 106 ? 15.570 0.761 -11.719 1.00 91.31 106 HIS A C 1
ATOM 842 O O . HIS A 1 106 ? 16.459 0.054 -12.195 1.00 91.31 106 HIS A O 1
ATOM 848 N N . LYS A 1 107 ? 15.511 1.038 -10.411 1.00 93.12 107 LYS A N 1
ATOM 849 C CA . LYS A 1 107 ? 16.432 0.462 -9.415 1.00 93.12 107 LYS A CA 1
ATOM 850 C C . LYS A 1 107 ? 15.725 -0.498 -8.474 1.00 93.12 107 LYS A C 1
ATOM 852 O O . LYS A 1 107 ? 16.192 -1.615 -8.280 1.00 93.12 107 LYS A O 1
ATOM 857 N N . SER A 1 108 ? 14.620 -0.060 -7.879 1.00 90.62 108 SER A N 1
ATOM 858 C CA . SER A 1 108 ? 13.837 -0.885 -6.962 1.00 90.62 108 SER A CA 1
ATOM 859 C C . SER A 1 108 ? 12.405 -0.383 -6.824 1.00 90.62 108 SER A C 1
ATOM 861 O O . SER A 1 108 ? 12.088 0.764 -7.146 1.00 90.62 108 SER A O 1
ATOM 863 N N . MET A 1 109 ? 11.534 -1.265 -6.343 1.00 90.06 109 MET A N 1
ATOM 864 C CA . MET A 1 109 ? 10.241 -0.913 -5.767 1.00 90.06 109 MET A CA 1
ATOM 865 C C . MET A 1 109 ? 10.319 -1.166 -4.262 1.00 90.06 109 MET A C 1
ATOM 867 O O . MET A 1 109 ? 10.869 -2.186 -3.852 1.00 90.06 109 MET A O 1
ATOM 871 N N . MET A 1 110 ? 9.785 -0.260 -3.448 1.00 90.50 110 MET A N 1
ATOM 872 C CA . MET A 1 110 ? 9.814 -0.373 -1.989 1.00 90.50 110 MET A CA 1
ATOM 873 C C . MET A 1 110 ? 8.434 -0.077 -1.415 1.00 90.50 110 MET A C 1
ATOM 875 O O . MET A 1 110 ? 7.930 1.034 -1.581 1.00 90.50 110 MET A O 1
ATOM 879 N N . LEU A 1 111 ? 7.841 -1.061 -0.736 1.00 91.38 111 LEU A N 1
ATOM 880 C CA . LEU A 1 111 ? 6.669 -0.863 0.111 1.00 91.38 111 LEU A CA 1
ATOM 881 C C . LEU A 1 111 ? 7.145 -0.660 1.550 1.00 91.38 111 LEU A C 1
ATOM 883 O O . LEU A 1 111 ? 7.737 -1.556 2.141 1.00 91.38 111 LEU A O 1
ATOM 887 N N . THR A 1 112 ? 6.879 0.512 2.109 1.00 92.56 112 THR A N 1
ATOM 888 C CA . THR A 1 112 ? 7.135 0.826 3.514 1.00 92.56 112 THR A CA 1
ATOM 889 C C . THR A 1 112 ? 5.822 0.789 4.278 1.00 92.56 112 THR A C 1
ATOM 891 O O . THR A 1 112 ? 4.866 1.454 3.877 1.00 92.56 112 THR A O 1
ATOM 894 N N . VAL A 1 113 ? 5.785 0.046 5.385 1.00 93.31 113 VAL A N 1
ATOM 895 C CA . VAL A 1 113 ? 4.636 -0.004 6.294 1.00 93.31 113 VAL A CA 1
ATOM 896 C C . VAL A 1 113 ? 5.054 0.538 7.653 1.00 93.31 113 VAL A C 1
ATOM 898 O O . VAL A 1 113 ? 5.870 -0.058 8.349 1.00 93.31 113 VAL A O 1
ATOM 901 N N . GLN A 1 114 ? 4.486 1.674 8.041 1.00 94.50 114 GLN A N 1
ATOM 902 C CA . GLN A 1 114 ? 4.630 2.205 9.388 1.00 94.50 114 GLN A CA 1
ATOM 903 C C . GLN A 1 114 ? 3.532 1.617 10.271 1.00 94.50 114 GLN A C 1
ATOM 905 O O . GLN A 1 114 ? 2.350 1.928 10.103 1.00 94.50 114 GLN A O 1
ATOM 910 N N . ASN A 1 115 ? 3.953 0.771 11.204 1.00 94.38 115 ASN A N 1
ATOM 911 C CA . ASN A 1 115 ? 3.091 0.070 12.139 1.00 94.38 115 ASN A CA 1
ATOM 912 C C . ASN A 1 115 ? 2.927 0.858 13.454 1.00 94.38 115 ASN A C 1
ATOM 914 O O . ASN A 1 115 ? 3.924 1.040 14.152 1.00 94.38 115 ASN A O 1
ATOM 918 N N . PRO A 1 116 ? 1.715 1.333 13.814 1.00 95.44 116 PRO A N 1
ATOM 919 C CA . PRO A 1 116 ? 1.487 2.041 15.073 1.00 95.44 116 PRO A CA 1
ATOM 920 C C . PRO A 1 116 ? 1.299 1.087 16.264 1.00 95.44 116 PRO A C 1
ATOM 922 O O . PRO A 1 116 ? 1.236 1.545 17.405 1.00 95.44 116 PRO A O 1
ATOM 925 N N . PHE A 1 117 ? 1.160 -0.219 16.019 1.00 94.31 117 PHE A N 1
ATOM 926 C CA . PHE A 1 117 ? 0.841 -1.202 17.046 1.00 94.31 117 PHE A CA 1
ATOM 927 C C . PHE A 1 117 ? 2.107 -1.736 17.724 1.00 94.31 117 PHE A C 1
ATOM 929 O O . PHE A 1 117 ? 3.129 -1.926 17.065 1.00 94.31 117 PHE A O 1
ATOM 936 N N . PRO A 1 118 ? 2.039 -2.093 19.019 1.00 93.00 118 PRO A N 1
ATOM 937 C CA . PRO A 1 118 ? 3.128 -2.775 19.721 1.00 93.00 118 PRO A CA 1
ATOM 938 C C . PRO A 1 118 ? 3.235 -4.269 19.346 1.00 93.00 118 PRO A C 1
ATOM 940 O O . PRO A 1 118 ? 3.810 -5.057 20.093 1.00 93.00 118 PRO A O 1
ATOM 943 N N . LEU A 1 119 ? 2.641 -4.674 18.222 1.00 91.38 119 LEU A N 1
ATOM 944 C CA . LEU A 1 119 ? 2.581 -6.043 17.715 1.00 91.38 119 LEU A CA 1
ATOM 945 C C . LEU A 1 119 ? 3.292 -6.102 16.369 1.00 91.38 119 LEU A C 1
ATOM 947 O O . LEU A 1 119 ? 3.206 -5.155 15.592 1.00 91.38 119 LEU A O 1
ATOM 951 N N . GLN A 1 120 ? 3.944 -7.218 16.059 1.00 90.94 120 GLN A N 1
ATOM 952 C CA . GLN A 1 120 ? 4.459 -7.450 14.715 1.00 90.94 120 GLN A CA 1
ATOM 953 C C . GLN A 1 120 ? 3.305 -7.840 13.787 1.00 90.94 120 GLN A C 1
ATOM 955 O O . GLN A 1 120 ? 2.491 -8.693 14.132 1.00 90.94 120 GLN A O 1
ATOM 960 N N . LEU A 1 121 ? 3.230 -7.207 12.618 1.00 89.56 121 LEU A N 1
ATOM 961 C CA . LEU A 1 121 ? 2.243 -7.556 11.604 1.00 89.56 121 LEU A CA 1
ATOM 962 C C . LEU A 1 121 ? 2.756 -8.695 10.729 1.00 89.56 121 LEU A C 1
ATOM 964 O O . LEU A 1 121 ? 3.911 -8.691 10.300 1.00 89.56 121 LEU A O 1
ATOM 968 N N . GLU A 1 122 ? 1.864 -9.632 10.433 1.00 89.38 122 GLU A N 1
ATOM 969 C CA . GLU A 1 122 ? 2.074 -10.637 9.401 1.00 89.38 122 GLU A CA 1
ATOM 970 C C . GLU A 1 122 ? 1.549 -10.113 8.067 1.00 89.38 122 GLU A C 1
ATOM 972 O O . GLU A 1 122 ? 0.420 -9.627 7.964 1.00 89.38 122 GLU A O 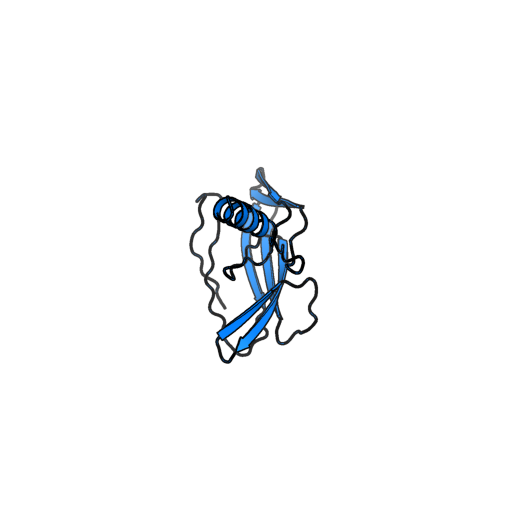1
ATOM 977 N N . TYR A 1 123 ? 2.374 -10.225 7.029 1.00 88.75 123 TYR A N 1
ATOM 978 C CA . TYR A 1 123 ? 2.041 -9.731 5.702 1.00 88.75 123 TYR A CA 1
ATOM 979 C C . TYR A 1 123 ? 1.942 -10.883 4.712 1.00 88.75 123 TYR A C 1
ATOM 981 O O . TYR A 1 123 ? 2.861 -11.686 4.571 1.00 88.75 123 TYR A O 1
ATOM 989 N N . GLN A 1 124 ? 0.841 -10.908 3.966 1.00 90.81 124 GLN A N 1
ATOM 990 C CA . GLN A 1 124 ? 0.711 -11.705 2.752 1.00 90.81 124 GLN A CA 1
ATOM 991 C C . GLN A 1 124 ? 0.742 -10.747 1.568 1.00 90.81 124 GLN A C 1
ATOM 993 O O . GLN A 1 124 ? -0.231 -10.038 1.307 1.00 90.81 124 GLN A O 1
ATOM 998 N N . ALA A 1 125 ? 1.879 -10.691 0.878 1.00 91.12 125 ALA A N 1
ATOM 999 C CA . ALA A 1 125 ? 2.084 -9.767 -0.225 1.00 91.12 125 ALA A CA 1
ATOM 1000 C C . ALA A 1 125 ? 2.288 -10.507 -1.547 1.00 91.12 125 ALA A C 1
ATOM 1002 O O . ALA A 1 125 ? 2.958 -11.538 -1.636 1.00 91.12 125 ALA A O 1
ATOM 1003 N N . MET A 1 126 ? 1.723 -9.927 -2.602 1.00 92.94 126 MET A N 1
ATOM 1004 C CA . MET A 1 126 ? 1.970 -10.323 -3.979 1.00 92.94 126 MET A CA 1
ATOM 1005 C C . MET A 1 126 ? 2.364 -9.092 -4.783 1.00 92.94 126 MET A C 1
ATOM 1007 O O . MET A 1 126 ? 1.813 -8.009 -4.591 1.00 92.94 126 MET A O 1
ATOM 1011 N N . ILE A 1 127 ? 3.282 -9.272 -5.721 1.00 91.31 127 ILE A N 1
ATOM 1012 C CA . ILE A 1 127 ? 3.673 -8.248 -6.689 1.00 91.31 127 ILE A CA 1
ATOM 1013 C C . ILE A 1 127 ? 3.321 -8.730 -8.095 1.00 91.31 127 ILE A C 1
ATOM 1015 O O . ILE A 1 127 ? 3.303 -9.933 -8.346 1.00 91.31 127 ILE A O 1
ATOM 1019 N N . PHE A 1 128 ? 3.037 -7.807 -9.017 1.00 89.88 128 PHE A N 1
ATOM 1020 C CA . PHE A 1 128 ? 2.845 -8.098 -10.441 1.00 89.88 128 PHE A CA 1
ATOM 1021 C C . PHE A 1 128 ? 4.041 -7.554 -11.244 1.00 89.88 128 PHE A C 1
ATOM 1023 O O . PHE A 1 128 ? 4.048 -6.384 -11.629 1.00 89.88 128 PHE A O 1
ATOM 1030 N N . PRO A 1 129 ? 5.101 -8.350 -11.479 1.00 84.38 129 PRO A N 1
ATOM 1031 C CA . PRO A 1 129 ? 6.269 -7.893 -12.217 1.00 84.38 129 PRO A CA 1
ATOM 1032 C C . PRO A 1 129 ? 6.001 -7.853 -13.721 1.00 84.38 129 PRO A C 1
ATOM 1034 O O . PRO A 1 129 ? 5.456 -8.805 -14.288 1.00 84.38 129 PRO A O 1
ATOM 1037 N N . PHE A 1 130 ? 6.539 -6.833 -14.393 1.00 78.50 130 PHE A N 1
ATOM 1038 C CA . PHE A 1 130 ? 6.493 -6.689 -15.855 1.00 78.50 130 PHE A CA 1
ATOM 1039 C C . PHE A 1 130 ? 6.888 -7.949 -16.619 1.00 78.50 130 PHE A C 1
ATOM 1041 O O . PHE A 1 130 ? 6.207 -8.363 -17.554 1.00 78.50 130 PHE A O 1
ATOM 1048 N N . LYS A 1 131 ? 7.996 -8.572 -16.208 1.00 79.44 131 LYS A N 1
ATOM 1049 C CA . LYS A 1 131 ? 8.544 -9.753 -16.885 1.00 79.44 131 LYS A CA 1
ATOM 1050 C C . LYS A 1 131 ? 7.685 -10.999 -16.680 1.00 79.44 131 LYS A C 1
ATOM 1052 O O . LYS A 1 131 ? 7.597 -11.824 -17.581 1.00 79.44 131 LYS A O 1
ATOM 1057 N N . ALA A 1 132 ? 7.071 -11.142 -15.506 1.00 85.31 132 ALA A N 1
ATOM 1058 C CA . ALA A 1 132 ? 6.327 -12.345 -15.144 1.00 85.31 132 ALA A CA 1
ATOM 1059 C C . ALA A 1 132 ? 4.879 -12.322 -15.653 1.00 85.31 132 ALA A C 1
ATOM 1061 O O . ALA A 1 132 ? 4.312 -13.391 -15.871 1.00 85.31 132 ALA A O 1
ATOM 1062 N N . LYS A 1 133 ? 4.291 -11.128 -15.840 1.00 86.94 133 LYS A N 1
ATOM 1063 C CA . LYS A 1 133 ? 2.899 -10.930 -16.293 1.00 86.94 133 LYS A CA 1
ATOM 1064 C C . LYS A 1 133 ? 1.866 -11.714 -15.467 1.00 86.94 133 LYS A C 1
ATOM 1066 O O . LYS A 1 133 ? 0.845 -12.157 -15.986 1.00 86.94 133 LYS A O 1
ATOM 1071 N N . LYS A 1 134 ? 2.154 -11.910 -14.182 1.00 92.06 134 LYS A N 1
ATOM 1072 C CA . LYS A 1 134 ? 1.288 -12.571 -13.203 1.00 92.06 134 LYS A CA 1
ATOM 1073 C C . LYS A 1 134 ? 1.640 -12.092 -11.801 1.00 92.06 134 LYS A C 1
ATOM 1075 O O . LYS A 1 134 ? 2.768 -11.653 -11.572 1.00 92.06 134 LYS A O 1
ATOM 1080 N N . PHE A 1 135 ? 0.699 -12.233 -10.872 1.00 91.00 135 PHE A N 1
ATOM 1081 C CA . PHE A 1 135 ? 0.992 -12.066 -9.455 1.00 91.00 135 PHE A CA 1
ATOM 1082 C C . PHE A 1 135 ? 1.940 -13.170 -8.982 1.00 91.00 135 PHE A C 1
ATOM 1084 O O . PHE A 1 135 ? 1.754 -14.347 -9.302 1.00 91.00 135 PHE A O 1
ATOM 1091 N N . VAL A 1 136 ? 2.970 -12.778 -8.241 1.00 92.94 136 VAL A N 1
ATOM 1092 C CA . VAL A 1 136 ? 3.912 -13.677 -7.574 1.00 92.94 136 VAL A CA 1
ATOM 1093 C C . VAL A 1 136 ? 4.025 -13.269 -6.113 1.00 92.94 136 VAL A C 1
ATOM 1095 O O . VAL A 1 136 ? 3.977 -12.077 -5.804 1.00 92.94 136 VAL A O 1
ATOM 1098 N N . ASN A 1 137 ? 4.165 -14.249 -5.222 1.00 91.69 137 ASN A N 1
ATOM 1099 C CA . ASN A 1 137 ? 4.377 -13.985 -3.802 1.00 91.69 137 ASN A CA 1
ATOM 1100 C C . ASN A 1 137 ? 5.677 -13.200 -3.605 1.00 91.69 137 ASN A C 1
ATOM 1102 O O . ASN A 1 137 ? 6.659 -13.425 -4.318 1.00 91.69 137 ASN A O 1
ATOM 1106 N N . THR A 1 138 ? 5.664 -12.286 -2.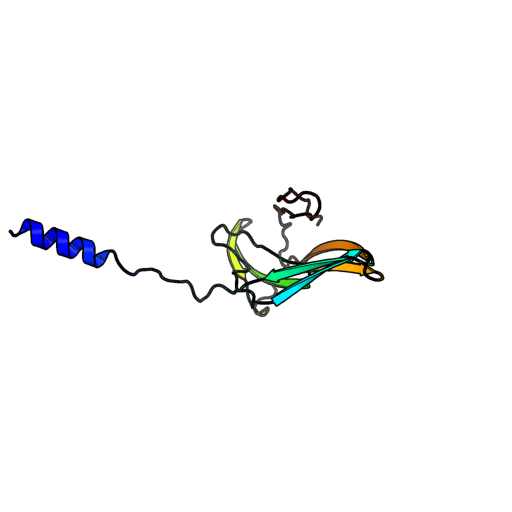642 1.00 87.81 138 THR A N 1
ATOM 1107 C CA . THR A 1 138 ? 6.841 -11.527 -2.223 1.00 87.81 138 THR A CA 1
ATOM 1108 C C . THR A 1 138 ? 6.873 -11.427 -0.711 1.00 87.81 138 THR A C 1
ATOM 1110 O O . THR A 1 138 ? 5.828 -11.407 -0.060 1.00 87.81 138 THR A O 1
ATOM 1113 N N . ASP A 1 139 ? 8.077 -11.315 -0.170 1.00 82.50 139 ASP A N 1
ATOM 1114 C CA . ASP A 1 139 ? 8.276 -11.099 1.254 1.00 82.50 139 ASP A CA 1
ATOM 1115 C C . ASP A 1 139 ? 8.155 -9.607 1.584 1.00 82.50 139 ASP A C 1
ATOM 1117 O O . ASP A 1 139 ? 8.546 -8.742 0.792 1.00 82.50 139 ASP A O 1
ATOM 1121 N N . VAL A 1 140 ? 7.612 -9.313 2.765 1.00 76.81 140 VAL A N 1
ATOM 1122 C CA . VAL A 1 140 ? 7.669 -7.989 3.393 1.00 76.81 140 VAL A CA 1
ATOM 1123 C C . VAL A 1 140 ? 8.565 -8.135 4.610 1.00 76.81 140 VAL A C 1
ATOM 1125 O O . VAL A 1 140 ? 8.223 -8.851 5.550 1.00 76.81 140 VAL A O 1
ATOM 1128 N N . TYR A 1 141 ? 9.726 -7.488 4.571 1.00 67.62 141 TYR A N 1
ATOM 1129 C CA . TYR A 1 141 ? 10.646 -7.497 5.700 1.00 67.62 141 TYR A CA 1
ATOM 1130 C C . TYR A 1 141 ? 10.230 -6.427 6.724 1.00 67.62 141 TYR A C 1
ATOM 1132 O O . TYR A 1 141 ? 9.864 -5.324 6.306 1.00 67.62 141 TYR A O 1
ATOM 1140 N N . PRO A 1 142 ? 10.241 -6.757 8.028 1.00 59.97 142 PRO A N 1
ATOM 1141 C CA . PRO A 1 142 ? 9.952 -5.811 9.104 1.00 59.97 142 PRO A CA 1
ATOM 1142 C C . PRO A 1 142 ? 11.035 -4.736 9.262 1.00 59.97 142 PRO A C 1
ATOM 1144 O O . PRO A 1 142 ? 12.214 -5.015 8.939 1.00 59.97 142 PRO A O 1
#

Radius of gyration: 21.2 Å; chains: 1; bounding box: 75×30×44 Å

pLDDT: mean 86.43, std 13.98, range [48.84, 97.69]